Protein AF-A0A415FP04-F1 (afdb_monomer_lite)

Foldseek 3Di:
DDPDCVVPVQVVQQCAWFKDWDADPVPRDIDIDTAPDNGHPNLQVVLCVVPVCSPPPD

pLDDT: mean 77.53, std 14.5, range [42.44, 93.69]

Radius of gyration: 13.44 Å; chains: 1; bounding box: 26×40×32 Å

Structure (mmCIF, N/CA/C/O backbone):
data_AF-A0A415FP04-F1
#
_entry.id   AF-A0A415FP04-F1
#
loop_
_atom_site.group_PDB
_atom_site.id
_atom_site.type_symbol
_atom_site.label_atom_id
_atom_site.label_alt_id
_atom_site.label_comp_id
_atom_site.label_asym_id
_atom_site.label_entity_id
_atom_site.label_seq_id
_atom_site.pdbx_PDB_ins_code
_atom_site.Cartn_x
_atom_site.Cartn_y
_atom_site.Cartn_z
_atom_site.occupancy
_atom_site.B_iso_or_equiv
_atom_site.auth_seq_id
_atom_site.auth_comp_id
_atom_site.auth_asym_id
_atom_site.auth_atom_id
_atom_site.pdbx_PDB_model_num
ATOM 1 N N . MET A 1 1 ? 6.519 25.444 -17.386 1.00 42.44 1 MET A N 1
ATOM 2 C CA . MET A 1 1 ? 6.229 24.178 -18.089 1.00 42.44 1 MET A CA 1
ATOM 3 C C . MET A 1 1 ? 6.255 23.100 -17.027 1.00 42.44 1 MET A C 1
ATOM 5 O O . MET A 1 1 ? 7.332 22.658 -16.661 1.00 42.44 1 MET A O 1
ATOM 9 N N . GLU A 1 2 ? 5.107 22.790 -16.438 1.00 49.88 2 GLU A N 1
ATOM 10 C CA . GLU A 1 2 ? 5.020 21.870 -15.302 1.00 49.88 2 GLU A CA 1
ATOM 11 C C . GLU A 1 2 ? 3.880 20.897 -15.574 1.00 49.88 2 GLU A C 1
ATOM 13 O O . GLU A 1 2 ? 2.735 21.098 -15.188 1.00 49.88 2 GLU A O 1
ATOM 18 N N . GLU A 1 3 ? 4.192 19.875 -16.360 1.00 50.31 3 GLU A N 1
ATOM 19 C CA . GLU A 1 3 ? 3.275 18.775 -16.617 1.00 50.31 3 GLU A CA 1
ATOM 20 C C . GLU A 1 3 ? 4.103 17.513 -16.867 1.00 50.31 3 GLU A C 1
ATOM 22 O O . GLU A 1 3 ? 4.299 17.091 -18.002 1.00 50.31 3 GLU A O 1
ATOM 27 N N . ASN A 1 4 ? 4.683 16.936 -15.806 1.00 52.44 4 ASN A N 1
ATOM 28 C CA . ASN A 1 4 ? 5.212 15.568 -15.899 1.00 52.44 4 ASN A CA 1
ATOM 29 C C . ASN A 1 4 ? 5.254 14.760 -14.585 1.00 52.44 4 ASN A C 1
ATOM 31 O O . ASN A 1 4 ? 5.925 13.735 -14.516 1.00 52.44 4 ASN A O 1
ATOM 35 N N . ASP A 1 5 ? 4.507 15.151 -13.546 1.00 53.53 5 ASP A N 1
ATOM 36 C CA . ASP A 1 5 ? 4.559 14.454 -12.246 1.00 53.53 5 ASP A CA 1
ATOM 37 C C . ASP A 1 5 ? 3.499 13.362 -12.039 1.00 53.53 5 ASP A C 1
ATOM 39 O O . ASP A 1 5 ? 3.552 12.596 -11.075 1.00 53.53 5 ASP A O 1
ATOM 43 N N . LYS A 1 6 ? 2.558 13.176 -12.973 1.00 50.78 6 LYS A N 1
ATOM 44 C CA . LYS A 1 6 ? 1.582 12.072 -12.863 1.00 50.78 6 LYS A CA 1
ATOM 45 C C . LYS A 1 6 ? 2.211 10.688 -13.092 1.00 50.78 6 LYS A C 1
ATOM 47 O O . LYS A 1 6 ? 1.657 9.691 -12.629 1.00 50.78 6 LYS A O 1
ATOM 52 N N . ALA A 1 7 ? 3.384 10.621 -13.728 1.00 55.38 7 ALA A N 1
ATOM 53 C CA . ALA A 1 7 ? 4.189 9.402 -13.868 1.00 55.38 7 ALA A CA 1
ATOM 54 C C . ALA A 1 7 ? 5.147 9.154 -12.679 1.00 55.38 7 ALA A C 1
ATOM 56 O O . ALA A 1 7 ? 5.723 8.071 -12.558 1.00 55.38 7 ALA A O 1
ATOM 57 N N . SER A 1 8 ? 5.313 10.141 -11.794 1.00 74.81 8 SER A N 1
ATOM 58 C CA . SER A 1 8 ? 6.409 10.205 -10.820 1.00 74.81 8 SER A CA 1
ATOM 59 C C . SER A 1 8 ? 6.175 9.316 -9.595 1.00 74.81 8 SER A C 1
ATOM 61 O O . SER A 1 8 ? 7.056 8.556 -9.188 1.00 74.81 8 SER A O 1
ATOM 63 N N . TRP A 1 9 ? 4.954 9.289 -9.053 1.00 80.75 9 TRP A N 1
ATOM 64 C CA . TRP A 1 9 ? 4.685 8.577 -7.799 1.00 80.75 9 TRP A CA 1
ATOM 65 C C . TRP A 1 9 ? 4.668 7.050 -7.949 1.00 80.75 9 TRP A C 1
ATOM 67 O O . TRP A 1 9 ? 5.215 6.351 -7.101 1.00 80.75 9 TRP A O 1
ATOM 77 N N . LYS A 1 10 ? 4.114 6.509 -9.044 1.00 83.06 10 LYS A N 1
ATOM 78 C CA . LYS A 1 10 ? 4.091 5.053 -9.289 1.00 83.06 10 LYS A CA 1
ATOM 79 C C . LYS A 1 10 ? 5.501 4.492 -9.429 1.00 83.06 10 LYS A C 1
ATOM 81 O O . LYS A 1 10 ? 5.831 3.486 -8.807 1.00 83.06 10 LYS A O 1
ATOM 86 N N . ASN A 1 11 ? 6.343 5.170 -10.209 1.00 80.81 11 ASN A N 1
ATOM 87 C CA . ASN A 1 11 ? 7.742 4.788 -10.390 1.00 80.81 11 ASN A CA 1
ATOM 88 C C . ASN A 1 11 ? 8.539 4.910 -9.090 1.00 80.81 11 ASN A C 1
ATOM 90 O O . ASN A 1 11 ? 9.335 4.026 -8.778 1.00 80.81 11 ASN A O 1
ATOM 94 N N . THR A 1 12 ? 8.293 5.967 -8.318 1.00 83.75 12 THR A N 1
ATOM 95 C CA . THR A 1 12 ? 8.929 6.174 -7.012 1.00 83.75 12 THR A CA 1
ATOM 96 C C . THR A 1 12 ? 8.548 5.059 -6.036 1.00 83.75 12 THR A C 1
ATOM 98 O O . THR A 1 12 ? 9.422 4.394 -5.482 1.00 83.75 12 THR A O 1
ATOM 101 N N . LEU A 1 13 ? 7.255 4.755 -5.899 1.00 84.56 13 LEU A N 1
ATOM 102 C CA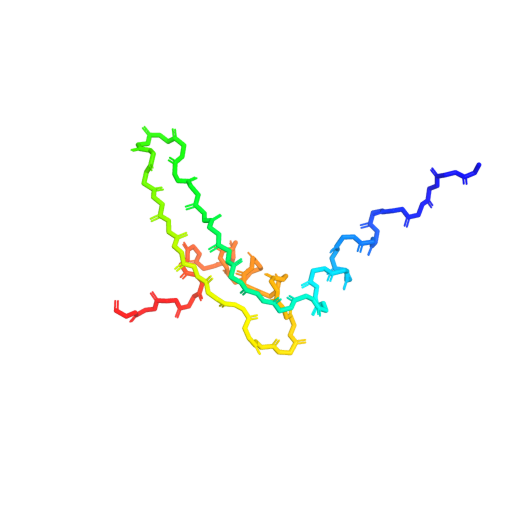 . LEU A 1 13 ? 6.765 3.699 -5.008 1.00 84.56 13 LEU A CA 1
ATOM 103 C C . LEU A 1 13 ? 7.138 2.285 -5.472 1.00 84.56 13 LEU A C 1
ATOM 105 O O . LEU A 1 13 ? 7.273 1.392 -4.639 1.00 84.56 13 LEU A O 1
ATOM 109 N N . SER A 1 14 ? 7.331 2.073 -6.776 1.00 85.25 14 SER A N 1
ATOM 110 C CA . SER A 1 14 ? 7.783 0.779 -7.312 1.00 85.25 14 SER A CA 1
ATOM 111 C C . SER A 1 14 ? 9.229 0.461 -6.930 1.00 85.25 14 SER A C 1
ATOM 113 O O . SER A 1 14 ? 9.615 -0.703 -6.895 1.00 85.25 14 SER A O 1
ATOM 115 N N . ARG A 1 15 ? 10.034 1.493 -6.641 1.00 83.94 15 ARG A N 1
ATOM 116 C CA . ARG A 1 15 ? 11.442 1.368 -6.233 1.00 83.94 15 ARG A CA 1
ATOM 117 C C . ARG A 1 15 ? 11.634 1.428 -4.718 1.00 83.94 15 ARG A C 1
ATOM 119 O O . ARG A 1 15 ? 12.721 1.118 -4.241 1.00 83.94 15 ARG A O 1
ATOM 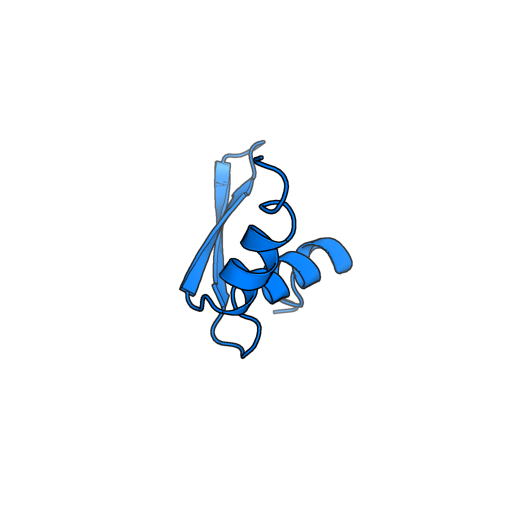126 N N . GLN A 1 16 ? 10.601 1.810 -3.968 1.00 84.81 16 GLN A N 1
ATOM 127 C CA . GLN A 1 16 ? 10.667 1.945 -2.519 1.00 84.81 16 GLN A CA 1
ATOM 128 C C . GLN A 1 16 ? 10.227 0.651 -1.832 1.00 84.81 16 GLN A C 1
ATOM 130 O O . GLN A 1 16 ? 9.058 0.269 -1.885 1.00 84.81 16 GLN A O 1
ATOM 135 N N . GLN A 1 17 ? 11.165 0.007 -1.144 1.00 89.31 17 GLN A N 1
ATOM 136 C CA . GLN A 1 17 ? 10.870 -1.035 -0.163 1.00 89.31 17 GLN A CA 1
ATOM 137 C C . GLN A 1 17 ? 10.610 -0.396 1.206 1.00 89.31 17 GLN A C 1
ATOM 139 O O . GLN A 1 17 ? 11.152 0.671 1.509 1.00 89.31 17 GLN A O 1
ATOM 144 N N . GLY A 1 18 ? 9.786 -1.026 2.042 1.00 88.25 18 GLY A N 1
ATOM 145 C CA . GLY A 1 18 ? 9.512 -0.486 3.373 1.00 88.25 18 GLY A CA 1
ATOM 146 C C . GLY A 1 18 ? 8.330 -1.111 4.097 1.00 88.25 18 GLY A C 1
ATOM 147 O O . GLY A 1 18 ? 7.716 -2.069 3.628 1.00 88.25 18 GLY A O 1
ATOM 148 N N . VAL A 1 19 ? 8.028 -0.541 5.260 1.00 89.69 19 VAL A N 1
ATOM 149 C CA . VAL A 1 19 ? 6.842 -0.846 6.069 1.00 89.69 19 VAL A CA 1
ATOM 150 C C . VAL A 1 19 ? 5.784 0.219 5.790 1.00 89.69 19 VAL A C 1
ATOM 152 O O . VAL A 1 19 ? 6.118 1.393 5.640 1.00 89.69 19 VAL A O 1
ATOM 155 N N . TYR A 1 20 ? 4.518 -0.184 5.707 1.00 86.75 20 TYR A N 1
ATOM 156 C CA . TYR A 1 20 ? 3.387 0.719 5.505 1.00 86.75 20 TYR A CA 1
ATOM 157 C C . TYR A 1 20 ? 2.263 0.425 6.500 1.00 86.75 20 TYR A C 1
ATOM 159 O O . TYR A 1 20 ? 2.152 -0.685 7.023 1.00 86.75 20 TYR A O 1
ATOM 167 N N . VAL A 1 21 ? 1.426 1.436 6.747 1.00 88.69 21 VAL A N 1
ATOM 168 C CA . VAL A 1 21 ? 0.246 1.342 7.614 1.00 88.69 21 VAL A CA 1
ATOM 169 C C . VAL A 1 21 ? -0.985 1.768 6.825 1.00 88.69 21 VAL A C 1
ATOM 171 O O . VAL A 1 21 ? -0.983 2.828 6.202 1.00 88.69 21 VAL A O 1
ATOM 174 N N . ILE A 1 22 ? -2.027 0.940 6.850 1.00 86.81 22 ILE A N 1
ATOM 175 C CA . ILE A 1 22 ? -3.359 1.264 6.338 1.00 86.81 22 ILE A CA 1
ATOM 176 C C . ILE A 1 22 ? -4.268 1.485 7.544 1.00 86.81 22 ILE A C 1
ATOM 178 O O . ILE A 1 22 ? -4.349 0.635 8.430 1.00 86.81 22 ILE A O 1
ATOM 182 N N . THR A 1 23 ? -4.958 2.620 7.572 1.00 89.69 23 THR A N 1
ATOM 183 C CA . THR A 1 23 ? -5.883 2.972 8.653 1.00 89.69 23 THR A CA 1
ATOM 184 C C . THR A 1 23 ? -7.314 2.853 8.158 1.00 89.69 23 THR A C 1
ATOM 186 O O . THR A 1 23 ? -7.688 3.500 7.182 1.00 89.69 23 THR A O 1
ATOM 189 N N . ASN A 1 24 ? -8.130 2.064 8.853 1.00 87.12 24 ASN A N 1
ATOM 190 C CA . ASN A 1 24 ? -9.574 2.104 8.681 1.00 87.12 24 ASN A CA 1
ATOM 191 C C . ASN A 1 24 ? -10.100 3.401 9.316 1.00 87.12 24 ASN A C 1
ATOM 193 O O . ASN A 1 24 ? -10.002 3.590 10.528 1.00 87.12 24 ASN A O 1
ATOM 197 N N . THR A 1 25 ? -10.647 4.298 8.500 1.00 91.50 25 THR A N 1
ATOM 198 C CA . THR A 1 25 ? -11.129 5.614 8.945 1.00 91.50 25 THR A CA 1
ATOM 199 C C . THR A 1 25 ? -12.405 5.553 9.779 1.00 91.50 25 THR A C 1
ATOM 201 O O . THR A 1 25 ? -12.665 6.482 10.537 1.00 91.50 25 THR A O 1
ATOM 204 N N . ASP A 1 26 ? -13.170 4.467 9.689 1.00 93.38 26 ASP A N 1
ATOM 205 C CA . ASP A 1 26 ? -14.470 4.330 10.353 1.00 93.38 26 ASP A CA 1
ATOM 206 C C . ASP A 1 26 ? -14.329 3.872 11.810 1.00 93.38 26 ASP A C 1
ATOM 208 O O . ASP A 1 26 ? -15.171 4.179 12.650 1.00 93.38 26 ASP A O 1
ATOM 212 N N . ASN A 1 27 ? -13.269 3.120 12.125 1.00 93.62 27 ASN A N 1
ATOM 213 C CA . ASN A 1 27 ? -13.048 2.559 13.464 1.00 93.62 27 ASN A CA 1
ATOM 214 C C . ASN A 1 27 ? -11.621 2.740 14.010 1.00 93.62 27 ASN A C 1
ATOM 216 O O . ASN A 1 27 ? -11.325 2.263 15.105 1.00 93.62 27 ASN A O 1
ATOM 220 N N . GLY A 1 28 ? -10.730 3.395 13.262 1.00 93.69 28 GLY A N 1
ATOM 221 C CA . GLY A 1 28 ? -9.355 3.680 13.675 1.00 93.69 28 GLY A CA 1
ATOM 222 C C . GLY A 1 28 ? -8.424 2.466 13.718 1.00 93.69 28 GLY A C 1
ATOM 223 O O . GLY A 1 28 ? -7.286 2.597 14.169 1.00 93.69 28 GLY A O 1
ATOM 224 N N . LYS A 1 29 ? -8.864 1.280 13.274 1.00 91.50 29 LYS A N 1
ATOM 225 C CA . LYS A 1 29 ? -8.007 0.089 13.251 1.00 91.50 29 LYS A CA 1
ATOM 226 C C . LYS A 1 29 ? -6.863 0.273 12.262 1.00 91.50 29 LYS A C 1
ATOM 228 O O . LYS A 1 29 ? -7.059 0.751 11.145 1.00 91.50 29 LYS A O 1
ATOM 233 N N . LEU A 1 30 ? -5.680 -0.163 12.678 1.00 89.19 30 LEU A N 1
ATOM 234 C CA . LEU A 1 30 ? -4.461 -0.102 11.885 1.00 89.19 30 LEU A CA 1
ATOM 235 C C . LEU A 1 30 ? -4.110 -1.493 11.369 1.00 89.19 30 LEU A C 1
ATOM 237 O O . LEU A 1 30 ? -4.135 -2.466 12.121 1.00 89.19 30 LEU A O 1
ATOM 241 N N . TYR A 1 31 ? -3.742 -1.560 10.098 1.00 86.50 31 TYR A N 1
ATOM 242 C CA . TYR A 1 31 ? -3.129 -2.720 9.474 1.00 86.50 31 TYR A CA 1
ATOM 243 C C . TYR A 1 31 ? -1.694 -2.370 9.085 1.00 86.50 31 TYR A C 1
ATOM 245 O O . TYR A 1 31 ? -1.466 -1.358 8.422 1.00 86.50 31 TYR A O 1
ATOM 253 N N . VAL A 1 32 ? -0.727 -3.188 9.498 1.00 88.00 32 VAL A N 1
ATOM 254 C CA . VAL A 1 32 ? 0.697 -2.965 9.226 1.00 88.00 32 VAL A CA 1
ATOM 255 C C . VAL A 1 32 ? 1.197 -4.050 8.286 1.00 88.00 32 VAL A C 1
ATOM 257 O O . VAL A 1 32 ? 1.088 -5.232 8.595 1.00 88.00 32 VAL A O 1
ATOM 260 N N . GLY A 1 33 ? 1.783 -3.640 7.162 1.00 84.75 33 GLY A N 1
ATOM 261 C CA . GLY A 1 33 ? 2.339 -4.543 6.161 1.00 84.75 33 GLY A CA 1
ATOM 262 C C . GLY A 1 33 ? 3.763 -4.164 5.768 1.00 84.75 33 GLY A C 1
ATOM 263 O O . GLY A 1 33 ? 4.238 -3.058 6.032 1.00 84.75 33 GLY A O 1
ATOM 264 N N . SER A 1 34 ? 4.462 -5.088 5.107 1.00 87.38 34 SER A N 1
ATOM 265 C CA . SER A 1 34 ? 5.798 -4.843 4.557 1.00 87.38 34 SER A CA 1
ATOM 266 C C . SER A 1 34 ? 5.858 -5.117 3.054 1.00 87.38 34 SER A C 1
ATOM 268 O O . SER A 1 34 ? 5.156 -5.973 2.510 1.00 87.38 34 SER A O 1
ATOM 270 N N . ALA A 1 35 ? 6.701 -4.354 2.365 1.00 88.31 35 ALA A N 1
ATOM 271 C CA . ALA A 1 35 ? 6.948 -4.444 0.937 1.00 88.31 35 ALA A CA 1
ATOM 272 C C . ALA A 1 35 ? 8.452 -4.617 0.695 1.00 88.31 35 ALA A C 1
ATOM 274 O O . ALA A 1 35 ? 9.190 -3.649 0.529 1.00 88.31 35 ALA A O 1
ATOM 275 N N . THR A 1 36 ? 8.905 -5.869 0.697 1.00 84.19 36 THR A N 1
ATOM 276 C CA . THR A 1 36 ? 10.310 -6.255 0.466 1.00 84.19 36 THR A CA 1
ATOM 277 C C . THR A 1 36 ? 10.550 -6.809 -0.944 1.00 84.19 36 THR A C 1
ATOM 279 O O . THR A 1 36 ? 11.676 -7.138 -1.304 1.00 84.19 36 THR A O 1
ATOM 282 N N . GLY A 1 37 ? 9.500 -6.913 -1.766 1.00 78.81 37 GLY A N 1
ATOM 283 C CA . GLY A 1 37 ? 9.576 -7.404 -3.143 1.00 78.81 37 GLY A CA 1
ATOM 284 C C . GLY A 1 37 ? 10.181 -6.394 -4.125 1.00 78.81 37 GLY A C 1
ATOM 285 O O . GLY A 1 37 ? 10.409 -5.228 -3.802 1.00 78.81 37 GLY A O 1
ATOM 286 N N . ARG A 1 38 ? 10.416 -6.844 -5.363 1.00 76.25 38 ARG A N 1
ATOM 287 C CA . ARG A 1 38 ? 11.089 -6.071 -6.428 1.00 76.25 38 ARG A CA 1
ATOM 288 C C . ARG A 1 38 ? 10.310 -4.838 -6.911 1.00 76.25 38 ARG A C 1
ATOM 290 O O . ARG A 1 38 ? 10.918 -3.925 -7.454 1.00 76.25 38 ARG A O 1
ATOM 297 N N . ASN A 1 39 ? 8.998 -4.818 -6.688 1.00 81.25 39 ASN A N 1
ATOM 298 C CA . ASN A 1 39 ? 8.086 -3.756 -7.128 1.00 81.25 39 ASN A CA 1
ATOM 299 C C . AS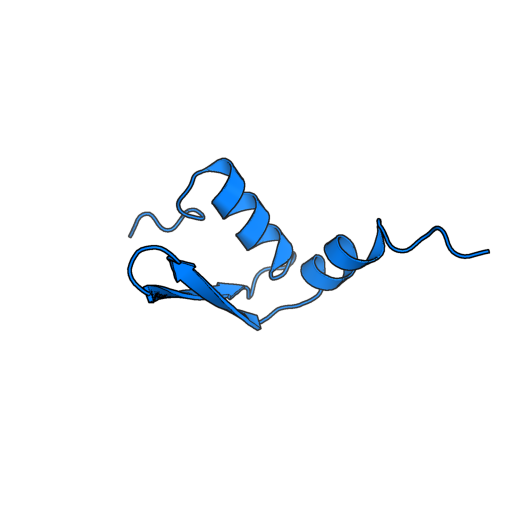N A 1 39 ? 7.590 -2.877 -5.959 1.00 81.25 39 ASN A C 1
ATOM 301 O O . ASN A 1 39 ? 6.585 -2.174 -6.089 1.00 81.25 39 ASN A O 1
ATOM 305 N N . GLY A 1 40 ? 8.282 -2.945 -4.813 1.00 86.31 40 GLY A N 1
ATOM 306 C CA . GLY A 1 40 ? 8.110 -2.029 -3.689 1.00 86.31 40 GLY A CA 1
ATOM 307 C C . GLY A 1 40 ? 6.686 -1.929 -3.140 1.00 86.31 40 GLY A C 1
ATOM 308 O O . GLY A 1 40 ? 5.874 -2.853 -3.240 1.00 86.31 40 GLY A O 1
ATOM 309 N N . ILE A 1 41 ? 6.393 -0.780 -2.535 1.00 86.69 41 ILE A N 1
ATOM 310 C CA . ILE A 1 41 ? 5.085 -0.449 -1.951 1.00 86.69 41 ILE A CA 1
ATOM 311 C C . ILE A 1 41 ? 3.993 -0.413 -3.026 1.00 86.69 41 ILE A C 1
ATOM 313 O O . ILE A 1 41 ? 2.855 -0.801 -2.758 1.00 86.69 41 ILE A O 1
ATOM 317 N N . TYR A 1 42 ? 4.334 -0.003 -4.253 1.00 85.81 42 TYR A N 1
ATOM 318 C CA . TYR A 1 42 ? 3.356 0.119 -5.334 1.00 85.81 42 TYR A CA 1
ATOM 319 C C . TYR A 1 42 ? 2.656 -1.206 -5.650 1.00 85.81 42 TYR A C 1
ATOM 321 O O . TYR A 1 42 ? 1.433 -1.232 -5.766 1.00 85.81 42 TYR A O 1
ATOM 329 N N . GLN A 1 43 ? 3.402 -2.313 -5.714 1.00 84.69 43 GLN A N 1
ATOM 330 C CA . GLN A 1 43 ? 2.817 -3.634 -5.957 1.00 84.69 43 GLN A CA 1
ATOM 331 C C . GLN A 1 43 ? 1.812 -4.022 -4.877 1.00 84.69 43 GLN A C 1
ATOM 333 O O . GLN A 1 43 ? 0.713 -4.455 -5.204 1.00 84.69 43 GLN A O 1
ATOM 338 N N . ARG A 1 44 ? 2.151 -3.799 -3.600 1.00 83.94 44 ARG A N 1
ATOM 339 C CA . ARG A 1 44 ? 1.244 -4.110 -2.488 1.00 83.94 44 ARG A CA 1
ATOM 340 C C . ARG A 1 44 ? -0.040 -3.302 -2.578 1.00 83.94 44 ARG A C 1
ATOM 342 O O . ARG A 1 44 ? -1.115 -3.860 -2.413 1.00 83.94 44 ARG A O 1
ATOM 349 N N . TRP A 1 45 ? 0.054 -2.019 -2.910 1.00 82.50 45 TRP A N 1
ATOM 350 C CA . TRP A 1 45 ? -1.129 -1.187 -3.125 1.00 82.50 45 TRP A CA 1
ATOM 351 C C . TRP A 1 45 ? -1.989 -1.681 -4.290 1.00 82.50 45 TRP A C 1
ATOM 353 O O . TRP A 1 45 ? -3.212 -1.713 -4.173 1.00 82.50 45 TRP A O 1
ATOM 363 N N . GLN A 1 46 ? -1.373 -2.084 -5.404 1.00 83.88 46 GLN A N 1
ATOM 364 C CA . GLN A 1 46 ? -2.111 -2.653 -6.533 1.00 83.88 46 GLN A CA 1
ATOM 365 C C . GLN A 1 46 ? -2.798 -3.972 -6.175 1.00 83.88 46 GLN A C 1
ATOM 367 O O . GLN A 1 46 ? -3.936 -4.179 -6.590 1.00 83.88 46 GLN A O 1
ATOM 372 N N . ASP A 1 47 ? -2.130 -4.838 -5.412 1.00 82.00 47 ASP A N 1
ATOM 373 C CA . ASP A 1 47 ? -2.701 -6.105 -4.959 1.00 82.00 47 ASP A CA 1
ATOM 374 C C . ASP A 1 47 ? -3.923 -5.839 -4.067 1.00 82.00 47 ASP A C 1
ATOM 376 O O . ASP A 1 47 ? -5.014 -6.279 -4.411 1.00 82.00 47 ASP A O 1
ATOM 380 N N . TYR A 1 48 ? -3.791 -4.981 -3.046 1.00 77.44 48 TYR A N 1
ATOM 381 C CA . TYR A 1 48 ? -4.899 -4.569 -2.171 1.00 77.44 48 TYR A CA 1
ATOM 382 C C . TYR A 1 48 ? -6.115 -4.019 -2.926 1.00 77.44 48 TYR A C 1
ATOM 384 O O . TYR A 1 48 ? -7.249 -4.349 -2.589 1.00 77.44 48 TYR A O 1
ATOM 392 N N . ILE A 1 49 ? -5.904 -3.187 -3.951 1.00 79.44 49 ILE A N 1
ATOM 393 C CA . ILE A 1 49 ? -7.002 -2.664 -4.781 1.00 79.44 49 ILE A CA 1
ATOM 394 C C . ILE A 1 49 ? -7.671 -3.786 -5.588 1.00 79.44 49 ILE A C 1
ATOM 396 O O . ILE A 1 49 ? -8.878 -3.737 -5.820 1.00 79.44 49 ILE A O 1
ATOM 400 N N . ARG A 1 50 ? -6.899 -4.777 -6.049 1.00 78.62 50 ARG A N 1
ATOM 401 C CA . ARG A 1 50 ? -7.388 -5.855 -6.917 1.00 78.62 50 ARG A CA 1
ATOM 402 C C . ARG A 1 50 ? -8.193 -6.904 -6.154 1.00 78.62 50 ARG A C 1
ATOM 404 O O . ARG A 1 50 ? -9.202 -7.364 -6.676 1.00 78.62 50 ARG A O 1
ATOM 411 N N . ASP A 1 51 ? -7.722 -7.327 -4.987 1.00 75.44 51 ASP A N 1
ATOM 412 C CA . ASP A 1 51 ? -8.256 -8.490 -4.262 1.00 75.44 51 ASP A CA 1
ATOM 413 C C . ASP A 1 51 ? -8.836 -8.144 -2.877 1.00 75.44 51 ASP A C 1
ATOM 415 O O . ASP A 1 51 ? -9.391 -9.013 -2.209 1.00 75.44 51 ASP A O 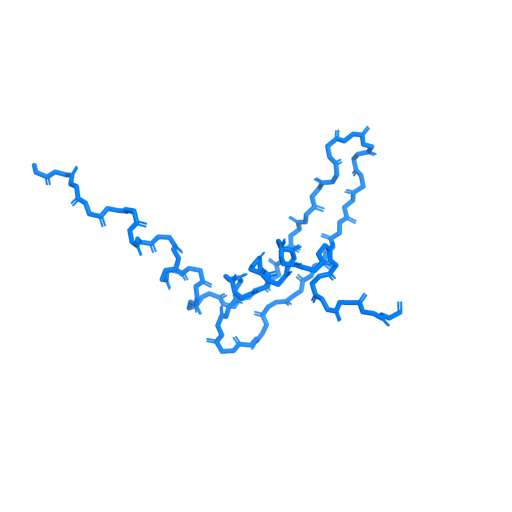1
ATOM 419 N N . GLY A 1 52 ? -8.744 -6.879 -2.453 1.00 67.62 52 GLY A N 1
ATOM 420 C CA . GLY A 1 52 ? -9.261 -6.380 -1.177 1.00 67.62 52 GLY A CA 1
ATOM 421 C C . GLY A 1 52 ? -8.412 -6.737 0.047 1.00 67.62 52 GLY A C 1
ATOM 422 O O . GLY A 1 52 ? -8.635 -6.163 1.117 1.00 67.62 52 GLY A O 1
ATOM 423 N N . HIS A 1 53 ? -7.446 -7.653 -0.082 1.00 68.69 53 HIS A N 1
ATOM 424 C CA . HIS A 1 53 ? -6.709 -8.240 1.046 1.00 68.69 53 HIS A CA 1
ATOM 425 C C . HIS A 1 53 ? -5.194 -8.377 0.793 1.00 68.69 53 HIS A C 1
ATOM 427 O O . HIS A 1 53 ? -4.472 -8.896 1.634 1.00 68.69 53 HIS A O 1
ATOM 433 N N . GLY A 1 54 ? -4.683 -7.934 -0.357 1.00 60.06 54 GLY A N 1
ATOM 434 C CA . GLY A 1 54 ? -3.259 -7.902 -0.689 1.00 60.06 54 GLY A CA 1
ATOM 435 C C . GLY A 1 54 ? -2.583 -9.271 -0.768 1.00 60.06 54 GLY A C 1
ATOM 436 O O . GLY A 1 54 ? -1.373 -9.349 -0.533 1.00 60.06 54 GLY A O 1
ATOM 437 N N . ASN A 1 55 ? -3.341 -10.330 -1.087 1.00 59.53 55 ASN A N 1
ATOM 438 C CA . ASN A 1 55 ? -2.915 -11.734 -1.005 1.00 59.53 55 ASN A CA 1
ATOM 439 C C . ASN A 1 55 ? -2.553 -12.217 0.422 1.00 59.53 55 ASN A C 1
ATOM 441 O O . ASN A 1 55 ? -1.903 -13.253 0.574 1.00 59.53 55 ASN A O 1
ATOM 445 N N . ASP A 1 56 ? -2.977 -11.504 1.470 1.00 56.34 56 ASP A N 1
ATOM 446 C CA . ASP A 1 56 ? -2.822 -11.932 2.863 1.00 56.34 56 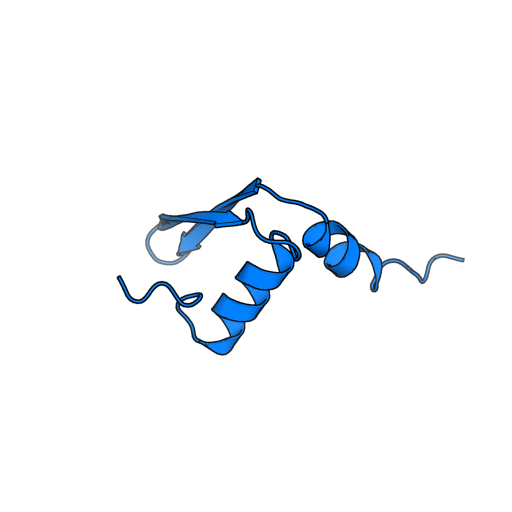ASP A CA 1
ATOM 447 C C . ASP A 1 56 ? -3.947 -12.929 3.225 1.00 56.34 56 ASP A C 1
ATOM 449 O O . ASP A 1 56 ? -4.909 -12.595 3.909 1.00 56.34 56 ASP A O 1
ATOM 453 N N . THR A 1 57 ? -3.865 -14.168 2.722 1.00 43.44 57 THR A N 1
ATOM 454 C CA . THR A 1 57 ? -4.813 -15.265 3.036 1.00 43.44 57 THR A CA 1
ATOM 455 C C . THR A 1 57 ? -4.358 -16.120 4.226 1.00 43.44 57 THR A C 1
ATOM 457 O O . THR A 1 57 ? -4.480 -17.345 4.186 1.00 43.44 57 THR A O 1
ATOM 460 N N . GLY A 1 58 ? -3.755 -15.489 5.237 1.00 43.41 58 GLY A N 1
ATOM 461 C CA .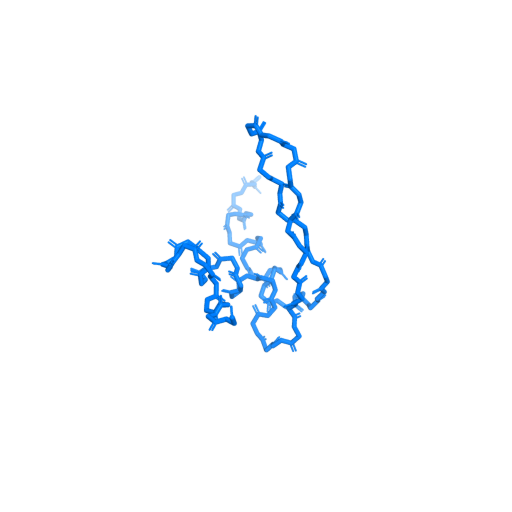 GLY A 1 58 ? -3.327 -16.152 6.475 1.00 43.41 58 GLY A CA 1
ATOM 462 C C . GLY A 1 58 ? -4.488 -16.439 7.412 1.00 43.41 58 GLY A C 1
ATOM 463 O O . GLY A 1 58 ? -5.298 -15.510 7.623 1.00 43.41 58 GLY A O 1
#

Sequence (58 aa):
MEENDKASWKNTLSRQQGVYVITNTDNGKLYVGSATGRNGIYQRWQDYIRDGHGNDTG

InterPro domains:
  IPR000305 GIY-YIG endonuclease [PF01541] (17-51)
  IPR000305 GIY-YIG endonuclease [PS50164] (15-58)
  IPR035901 GIY-YIG endonuclease superfamily [G3DSA:3.40.1440.10] (15-58)
  IPR035901 GIY-YIG endonuclease superfamily [SSF82771] (17-55)

Organism: Bifidobacterium adolescentis (NCBI:txid1680)

Secondary structure (DSSP, 8-state):
-----TTHHHHHHHH--EEEEEE-TTT--EEEEEE-STTHHHHHHHHHHHHSSTT---